Protein AF-A0A351AVK9-F1 (afdb_monomer_lite)

Structure (mmCIF, N/CA/C/O backbone):
data_AF-A0A351AVK9-F1
#
_entry.id   AF-A0A351AVK9-F1
#
loop_
_atom_site.group_PDB
_atom_site.id
_atom_site.type_symbol
_atom_site.label_atom_id
_atom_site.label_alt_id
_atom_site.label_comp_id
_atom_site.label_asym_id
_atom_site.label_entity_id
_atom_site.label_seq_id
_atom_site.pdbx_PDB_ins_code
_atom_site.Cartn_x
_atom_site.Cartn_y
_atom_site.Cartn_z
_atom_site.occupancy
_atom_site.B_iso_or_equiv
_atom_site.auth_seq_id
_atom_site.auth_comp_id
_atom_site.auth_asym_id
_atom_site.auth_atom_id
_atom_site.pdbx_PDB_model_num
ATOM 1 N N . ASN A 1 1 ? -10.746 12.138 8.162 1.00 80.94 1 ASN A N 1
ATOM 2 C CA . ASN A 1 1 ? -11.976 11.342 7.904 1.00 80.94 1 ASN A CA 1
ATOM 3 C C . ASN A 1 1 ? -11.692 9.871 8.204 1.00 80.94 1 ASN A C 1
ATOM 5 O O . ASN A 1 1 ? -10.872 9.275 7.512 1.00 80.94 1 ASN A O 1
ATOM 9 N N . LYS A 1 2 ? -12.349 9.301 9.226 1.00 85.69 2 LYS A N 1
ATOM 10 C CA . LYS A 1 2 ? -12.127 7.918 9.693 1.00 85.69 2 LYS A CA 1
ATOM 11 C C . LYS A 1 2 ? -12.363 6.867 8.600 1.00 85.69 2 LYS A C 1
ATOM 13 O O . LYS A 1 2 ? -11.548 5.969 8.453 1.00 85.69 2 LYS A O 1
ATOM 18 N N . LYS A 1 3 ? -13.410 7.028 7.778 1.00 88.50 3 LYS A N 1
ATOM 19 C CA . LYS A 1 3 ? -13.762 6.068 6.711 1.00 88.50 3 LYS A CA 1
ATOM 20 C C . LYS A 1 3 ? -12.651 5.933 5.667 1.00 88.50 3 LYS A C 1
ATOM 22 O O . LYS A 1 3 ? -12.308 4.825 5.273 1.00 88.50 3 LYS A O 1
ATOM 27 N N . LYS A 1 4 ? -12.049 7.063 5.275 1.00 88.50 4 LYS A N 1
ATOM 28 C CA . LYS A 1 4 ? -10.919 7.088 4.333 1.00 88.50 4 LYS A CA 1
ATOM 29 C C . LYS A 1 4 ? -9.711 6.326 4.889 1.00 88.50 4 LYS A C 1
ATOM 31 O O . LYS A 1 4 ? -9.109 5.537 4.172 1.00 88.50 4 LYS A O 1
ATOM 36 N N . LEU A 1 5 ? -9.375 6.539 6.163 1.00 91.25 5 LEU A N 1
ATOM 37 C CA . LEU A 1 5 ? -8.266 5.838 6.818 1.00 91.25 5 LEU A CA 1
ATOM 38 C C . LEU A 1 5 ? -8.520 4.326 6.884 1.00 91.25 5 LEU A C 1
ATOM 40 O O . LEU A 1 5 ? -7.632 3.549 6.550 1.00 91.25 5 LEU A O 1
ATOM 44 N N . SER A 1 6 ? -9.740 3.910 7.234 1.00 91.38 6 SER A N 1
ATOM 45 C CA . SER A 1 6 ? -10.121 2.494 7.232 1.00 91.38 6 SER A CA 1
ATOM 46 C C . SER A 1 6 ? -10.012 1.856 5.845 1.00 91.38 6 SER A C 1
ATOM 48 O O . SER A 1 6 ? -9.534 0.731 5.741 1.00 91.38 6 SER A O 1
ATOM 50 N N . ALA A 1 7 ? -10.397 2.571 4.783 1.00 92.00 7 ALA A N 1
ATOM 51 C CA . ALA A 1 7 ? -10.266 2.081 3.412 1.00 92.00 7 ALA A CA 1
ATOM 52 C C . ALA A 1 7 ? -8.795 1.887 3.005 1.00 92.00 7 ALA A C 1
ATOM 54 O O . ALA A 1 7 ? -8.436 0.826 2.506 1.00 92.00 7 ALA A O 1
ATOM 55 N N . LEU A 1 8 ? -7.921 2.861 3.287 1.00 91.75 8 LEU A N 1
ATOM 56 C CA . LEU A 1 8 ? -6.481 2.733 3.014 1.00 91.75 8 LEU A CA 1
ATOM 57 C C . LEU A 1 8 ? -5.860 1.556 3.774 1.00 91.75 8 LEU A C 1
ATOM 59 O O . LEU A 1 8 ? -5.088 0.786 3.208 1.00 91.75 8 LEU A O 1
ATOM 63 N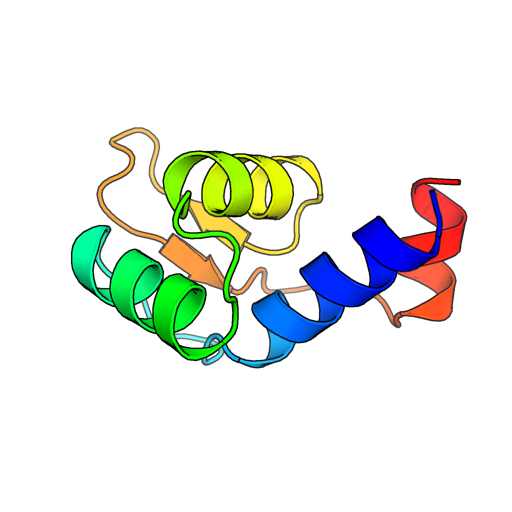 N . TYR A 1 9 ? -6.234 1.386 5.043 1.00 92.62 9 TYR A N 1
ATOM 64 C CA . TYR A 1 9 ? -5.777 0.260 5.851 1.00 92.62 9 TYR A CA 1
ATOM 65 C C . TYR A 1 9 ? -6.225 -1.087 5.270 1.00 92.62 9 TYR A C 1
ATOM 67 O O . TYR A 1 9 ? -5.443 -2.033 5.204 1.00 92.62 9 TYR A O 1
ATOM 75 N N . TYR A 1 10 ? -7.475 -1.165 4.806 1.00 92.50 10 TYR A N 1
ATOM 76 C CA . TYR A 1 10 ? -8.007 -2.356 4.151 1.00 92.50 10 TYR A CA 1
ATOM 77 C C . TYR A 1 10 ? -7.229 -2.705 2.874 1.00 92.50 10 TYR A C 1
ATOM 79 O O . TYR A 1 10 ? -6.858 -3.863 2.689 1.00 92.50 10 TYR A O 1
ATOM 87 N N . LEU A 1 11 ? 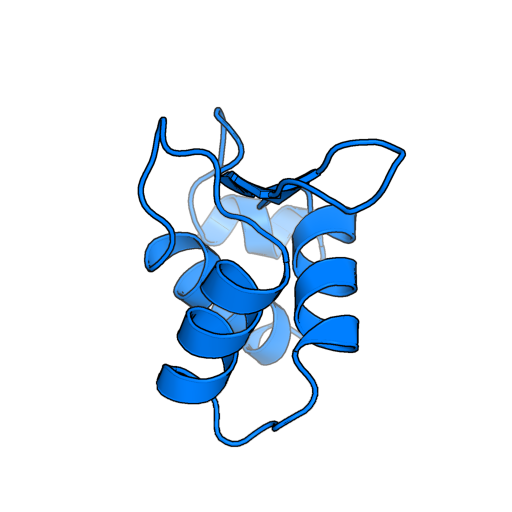-6.917 -1.708 2.038 1.00 91.81 11 LEU A N 1
ATOM 88 C CA . LEU A 1 11 ? -6.134 -1.895 0.810 1.00 91.81 11 LEU A CA 1
ATOM 89 C C . LEU A 1 11 ? -4.713 -2.376 1.099 1.00 91.81 11 LEU A C 1
ATOM 91 O O . LEU A 1 11 ? -4.239 -3.316 0.466 1.00 91.81 11 LEU A O 1
ATOM 95 N N . ALA A 1 12 ? -4.056 -1.817 2.117 1.00 91.81 12 ALA A N 1
ATOM 96 C CA . ALA A 1 12 ? -2.754 -2.308 2.567 1.00 91.81 12 ALA A CA 1
ATOM 97 C C . ALA A 1 12 ? -2.804 -3.779 3.022 1.00 91.81 12 ALA A C 1
ATOM 99 O O . ALA A 1 12 ? -1.823 -4.514 2.904 1.00 91.81 12 ALA A O 1
ATOM 100 N N . GLY A 1 13 ? -3.961 -4.234 3.511 1.00 91.12 13 GLY A N 1
ATOM 101 C CA . GLY A 1 13 ? -4.233 -5.633 3.826 1.00 91.12 13 GLY A CA 1
ATOM 102 C C . GLY A 1 13 ? -4.192 -6.570 2.615 1.00 91.12 13 GLY A C 1
ATOM 103 O O . GLY A 1 13 ? -3.849 -7.735 2.794 1.00 91.12 13 GLY A O 1
ATOM 104 N N . LYS A 1 14 ? -4.489 -6.074 1.407 1.00 91.50 14 LYS A N 1
ATOM 105 C CA . LYS A 1 14 ? -4.516 -6.854 0.153 1.00 91.50 14 LYS A CA 1
ATOM 106 C C . LYS A 1 14 ? -3.150 -7.048 -0.487 1.00 91.50 14 LYS A C 1
ATOM 108 O O . LYS A 1 14 ? -2.973 -7.975 -1.265 1.00 91.50 14 LYS A O 1
ATOM 113 N N . ILE A 1 15 ? -2.195 -6.199 -0.132 1.00 91.06 15 ILE A N 1
ATOM 114 C CA . ILE A 1 15 ? -0.806 -6.317 -0.566 1.00 91.06 15 ILE A CA 1
ATOM 115 C C . ILE A 1 15 ? -0.153 -7.444 0.242 1.00 91.06 15 ILE A C 1
ATOM 117 O O . ILE A 1 15 ? -0.293 -7.490 1.475 1.00 91.06 15 ILE A O 1
ATOM 121 N N . GLU A 1 16 ? 0.557 -8.352 -0.428 1.00 90.06 16 GLU A N 1
ATOM 122 C CA . GLU A 1 16 ? 1.262 -9.437 0.253 1.00 90.06 16 GLU A CA 1
ATOM 123 C C . GLU A 1 16 ? 2.484 -8.900 1.018 1.00 90.06 16 GLU A C 1
ATOM 125 O O . GLU A 1 16 ? 3.210 -8.024 0.532 1.00 90.06 16 GLU A O 1
ATOM 130 N N . PRO A 1 17 ? 2.734 -9.399 2.241 1.00 87.69 17 PRO A N 1
ATOM 131 C CA . PRO A 1 17 ? 3.964 -9.093 2.955 1.00 87.69 17 PRO A CA 1
ATOM 132 C C . PRO A 1 17 ? 5.168 -9.746 2.260 1.00 87.69 17 PRO A C 1
ATOM 134 O O . PRO A 1 17 ? 5.060 -10.834 1.707 1.00 87.69 17 PRO A O 1
ATOM 137 N N . ASN A 1 18 ? 6.337 -9.103 2.343 1.00 86.38 18 ASN A N 1
ATOM 138 C CA . ASN A 1 18 ? 7.611 -9.600 1.795 1.00 86.38 18 ASN A CA 1
ATOM 139 C C . ASN A 1 18 ? 7.653 -9.804 0.270 1.00 86.38 18 ASN A C 1
ATOM 141 O O . ASN A 1 18 ? 8.565 -10.461 -0.228 1.00 86.38 18 ASN A O 1
ATOM 145 N N . ARG A 1 19 ? 6.712 -9.213 -0.470 1.00 89.88 19 ARG A N 1
ATOM 146 C CA . ARG A 1 19 ? 6.734 -9.162 -1.930 1.00 89.88 19 ARG A CA 1
ATOM 147 C C . ARG A 1 19 ? 6.949 -7.727 -2.397 1.00 89.88 19 ARG A C 1
ATOM 149 O O . ARG A 1 19 ? 6.323 -6.800 -1.881 1.00 89.88 19 ARG A O 1
ATOM 156 N N . ASP A 1 20 ? 7.849 -7.563 -3.361 1.00 91.25 20 ASP A N 1
ATOM 157 C CA . ASP A 1 20 ? 7.979 -6.322 -4.115 1.00 91.25 20 ASP A CA 1
ATOM 158 C C . ASP A 1 20 ? 7.041 -6.401 -5.326 1.00 91.25 20 ASP A C 1
ATOM 160 O O . ASP A 1 20 ? 7.089 -7.358 -6.099 1.00 91.25 20 ASP A O 1
ATOM 164 N N . TYR A 1 21 ? 6.194 -5.391 -5.471 1.00 92.69 21 TYR A N 1
ATOM 165 C CA . TYR A 1 21 ? 5.299 -5.190 -6.601 1.00 92.69 21 TYR A CA 1
ATOM 166 C C . TYR A 1 21 ? 5.833 -4.069 -7.472 1.00 92.69 21 TYR A C 1
ATOM 168 O O . TYR A 1 21 ? 6.287 -3.038 -6.973 1.00 92.69 21 TYR A O 1
ATOM 176 N N . THR A 1 22 ? 5.758 -4.245 -8.779 1.00 93.69 22 THR A N 1
ATOM 177 C CA . THR A 1 22 ? 5.985 -3.162 -9.732 1.00 93.69 22 THR A CA 1
ATOM 178 C C . THR A 1 22 ? 4.817 -2.175 -9.721 1.00 93.69 22 THR A C 1
ATOM 180 O O . THR A 1 22 ? 3.730 -2.491 -9.240 1.00 93.69 22 THR A O 1
ATOM 183 N N . GLU A 1 23 ? 5.034 -0.964 -10.241 1.00 91.94 23 GLU A N 1
ATOM 184 C CA . GLU A 1 23 ? 3.967 0.031 -10.419 1.00 91.94 23 GLU A CA 1
ATOM 185 C C . GLU A 1 23 ? 2.685 -0.533 -11.075 1.00 91.94 23 GLU A C 1
ATOM 187 O O . GLU A 1 23 ? 1.618 -0.335 -10.492 1.00 91.94 23 GLU A O 1
ATOM 192 N N . PRO A 1 24 ? 2.736 -1.228 -12.231 1.00 92.06 24 PRO A N 1
ATOM 193 C CA . PRO A 1 24 ? 1.530 -1.789 -12.837 1.00 92.06 24 PRO A CA 1
ATOM 194 C C . PRO A 1 24 ? 0.866 -2.851 -11.954 1.00 92.06 24 PRO A C 1
ATOM 196 O O . PRO A 1 24 ? -0.337 -2.775 -11.751 1.00 92.06 24 PRO A O 1
ATOM 199 N N . GLU A 1 25 ? 1.624 -3.759 -11.327 1.00 93.19 25 GLU A N 1
ATOM 200 C CA . GLU A 1 25 ? 1.030 -4.794 -10.464 1.00 93.19 25 GLU A CA 1
ATOM 201 C C . GLU A 1 25 ? 0.272 -4.203 -9.267 1.00 93.19 25 GLU A C 1
ATOM 203 O O . GLU A 1 25 ? -0.811 -4.670 -8.918 1.00 93.19 25 GLU A O 1
ATOM 208 N N . ILE A 1 26 ? 0.830 -3.178 -8.609 1.00 91.88 26 ILE A N 1
ATOM 209 C CA . ILE A 1 26 ? 0.120 -2.533 -7.500 1.00 91.88 26 ILE A CA 1
ATOM 210 C C . ILE A 1 26 ? -1.070 -1.708 -8.001 1.00 91.88 26 ILE A C 1
ATOM 212 O O . ILE A 1 26 ? -2.062 -1.610 -7.283 1.00 91.88 26 ILE A O 1
ATOM 216 N N . ASN A 1 27 ? -0.994 -1.119 -9.199 1.00 92.25 27 ASN A N 1
ATOM 217 C CA . ASN A 1 27 ? -2.130 -0.414 -9.789 1.00 92.25 27 ASN A CA 1
ATOM 218 C 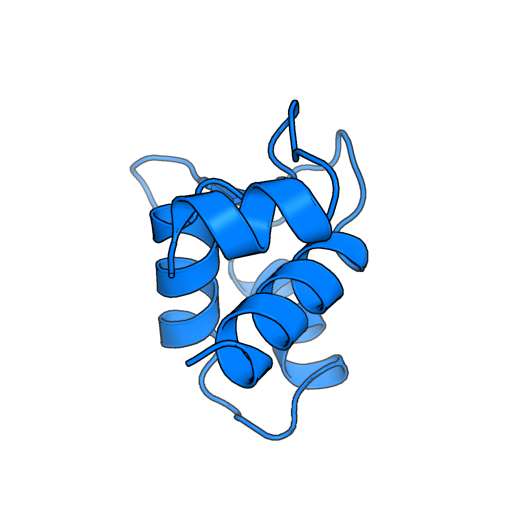C . ASN A 1 27 ? -3.288 -1.387 -10.025 1.00 92.25 27 ASN A C 1
ATOM 220 O O . ASN A 1 27 ? -4.388 -1.096 -9.567 1.00 92.25 27 ASN A O 1
ATOM 224 N N . ASP A 1 28 ? -3.012 -2.554 -10.613 1.00 92.75 28 ASP A N 1
ATOM 225 C CA . ASP A 1 28 ? -4.013 -3.595 -10.866 1.00 92.75 28 ASP A CA 1
ATOM 226 C C . ASP A 1 28 ? -4.673 -4.055 -9.558 1.00 92.75 28 ASP A C 1
ATOM 228 O O . ASP A 1 28 ? -5.895 -4.088 -9.454 1.00 92.75 28 ASP A O 1
ATOM 232 N N . ILE A 1 29 ? -3.884 -4.298 -8.501 1.00 92.56 29 ILE A N 1
ATOM 233 C CA . ILE A 1 29 ? -4.430 -4.622 -7.172 1.00 92.56 29 ILE A CA 1
ATOM 234 C C . ILE A 1 29 ? -5.349 -3.494 -6.676 1.00 92.56 29 ILE A C 1
ATOM 236 O O . ILE A 1 29 ? -6.435 -3.747 -6.162 1.00 92.56 29 ILE A O 1
ATOM 240 N N . LEU A 1 30 ? -4.922 -2.236 -6.766 1.00 91.75 30 LEU A N 1
ATOM 241 C CA . LEU A 1 30 ? -5.713 -1.118 -6.249 1.00 91.75 30 LEU A CA 1
ATOM 242 C C . LEU A 1 30 ? -7.005 -0.899 -7.045 1.00 91.75 30 LEU A C 1
ATOM 244 O O . LEU A 1 30 ? -8.025 -0.572 -6.433 1.00 91.75 30 LEU A O 1
ATOM 248 N N . ASP A 1 31 ? -6.977 -1.102 -8.358 1.00 91.81 31 ASP A N 1
ATOM 249 C CA . ASP A 1 31 ? -8.153 -0.999 -9.222 1.00 91.81 31 ASP A CA 1
ATOM 250 C C . ASP A 1 31 ? -9.116 -2.180 -9.019 1.00 91.81 31 ASP A C 1
ATOM 252 O O . ASP A 1 31 ? -10.324 -1.969 -8.937 1.00 91.81 31 ASP A O 1
ATOM 256 N N . ASP A 1 32 ? -8.615 -3.397 -8.791 1.00 91.81 32 ASP A N 1
ATOM 257 C CA . ASP A 1 32 ? -9.454 -4.564 -8.476 1.00 91.81 32 ASP A CA 1
ATOM 258 C C . ASP A 1 32 ? -10.236 -4.391 -7.165 1.00 91.81 32 ASP A C 1
ATOM 260 O O . ASP A 1 32 ? -11.375 -4.846 -7.024 1.00 91.81 32 ASP A O 1
ATOM 264 N N . TRP A 1 33 ? -9.629 -3.727 -6.176 1.00 90.81 33 TRP A N 1
ATOM 265 C CA . TRP A 1 33 ? -10.240 -3.521 -4.860 1.00 90.81 33 TRP A CA 1
ATOM 266 C C . TRP A 1 33 ? -10.966 -2.178 -4.718 1.00 90.81 33 TRP A C 1
ATOM 268 O O . TRP A 1 33 ? -11.592 -1.946 -3.676 1.00 90.81 33 TRP A O 1
ATOM 278 N N . THR A 1 34 ? -10.906 -1.283 -5.712 1.00 88.44 34 THR A N 1
ATOM 279 C CA . THR A 1 34 ? -11.551 0.035 -5.636 1.00 88.44 34 THR A CA 1
ATOM 280 C C . THR A 1 34 ? -12.184 0.481 -6.950 1.00 88.44 34 THR A C 1
ATOM 282 O O . THR A 1 34 ? -11.554 0.505 -7.993 1.00 88.44 34 THR A O 1
ATOM 285 N N . CYS A 1 35 ? -13.398 1.029 -6.876 1.00 87.19 35 CYS A N 1
ATOM 286 C CA . CYS A 1 35 ? -14.001 1.751 -8.005 1.00 87.19 35 CYS A CA 1
ATOM 287 C C . CYS A 1 35 ? -13.486 3.202 -8.127 1.00 87.19 35 CYS A C 1
ATOM 289 O O . CYS A 1 35 ? -14.168 4.050 -8.700 1.00 87.19 35 CYS A O 1
ATOM 291 N N . PHE A 1 36 ? -12.352 3.538 -7.496 1.00 81.81 36 PHE A N 1
ATOM 292 C CA . PHE A 1 36 ? -11.821 4.906 -7.487 1.00 81.81 36 PHE A CA 1
ATOM 293 C C . PHE A 1 36 ? -11.081 5.229 -8.789 1.00 81.81 36 PHE A C 1
ATOM 295 O O . PHE A 1 36 ? -11.063 6.393 -9.180 1.00 81.81 36 PHE A O 1
ATOM 302 N N . HIS A 1 37 ? -10.515 4.209 -9.451 1.00 82.06 37 HIS A N 1
ATOM 303 C CA . HIS A 1 37 ? -9.820 4.304 -10.742 1.00 82.06 37 HIS A CA 1
ATOM 304 C C . HIS A 1 37 ? -8.729 5.388 -10.801 1.00 82.06 37 HIS A C 1
ATOM 306 O O . HIS A 1 37 ? -8.407 5.912 -11.864 1.00 82.06 37 HIS A O 1
ATOM 312 N N . ASP A 1 38 ? -8.153 5.733 -9.646 1.00 89.06 38 ASP A N 1
ATOM 313 C CA . ASP A 1 38 ? -6.982 6.600 -9.539 1.00 89.06 38 ASP A CA 1
ATOM 314 C C . ASP A 1 38 ? -5.953 5.949 -8.596 1.00 89.06 38 ASP A C 1
ATOM 316 O O . ASP A 1 38 ? -5.803 6.321 -7.419 1.00 89.06 38 ASP A O 1
ATOM 320 N N . PRO A 1 39 ? -5.244 4.918 -9.088 1.00 88.69 39 PRO A N 1
ATOM 321 C CA . PRO A 1 39 ? -4.283 4.179 -8.282 1.00 88.69 39 PRO A CA 1
ATOM 322 C C . PRO A 1 39 ? -3.078 5.048 -7.901 1.00 88.69 39 PRO A C 1
ATOM 324 O O . PRO A 1 39 ? -2.464 4.829 -6.859 1.00 88.69 39 PRO A O 1
ATOM 327 N N . ALA A 1 40 ? -2.756 6.092 -8.673 1.00 90.25 40 ALA A N 1
ATOM 328 C CA . ALA A 1 40 ? -1.676 7.028 -8.359 1.00 90.25 40 ALA A CA 1
ATOM 329 C C . ALA A 1 40 ? -1.917 7.783 -7.037 1.00 90.25 40 ALA A C 1
ATOM 331 O O . ALA A 1 40 ? -1.021 7.847 -6.183 1.00 90.25 40 ALA A O 1
ATOM 332 N N . THR A 1 41 ? -3.127 8.312 -6.819 1.00 91.12 41 THR A N 1
ATOM 333 C CA . THR A 1 41 ? -3.482 8.957 -5.547 1.00 91.12 41 THR A CA 1
ATOM 334 C C . THR A 1 41 ? -3.492 7.949 -4.408 1.00 91.12 41 THR A C 1
ATOM 336 O O . THR A 1 41 ? -2.958 8.248 -3.339 1.00 91.12 41 THR A O 1
ATOM 339 N N . LEU A 1 42 ? -4.029 6.743 -4.625 1.00 91.44 42 LEU A N 1
ATOM 340 C CA . LEU A 1 42 ? -4.048 5.688 -3.607 1.00 91.44 42 LEU A CA 1
ATOM 341 C C . LEU A 1 42 ? -2.636 5.269 -3.185 1.00 91.44 42 LEU A C 1
ATOM 343 O O . LEU A 1 42 ? -2.352 5.235 -1.989 1.00 91.44 42 LEU A O 1
ATOM 347 N N . ARG A 1 43 ? -1.720 5.048 -4.135 1.00 91.12 43 ARG A N 1
ATOM 348 C CA . ARG A 1 43 ? -0.304 4.755 -3.856 1.00 91.12 43 ARG A CA 1
ATOM 349 C C . ARG A 1 43 ? 0.345 5.851 -3.020 1.00 91.12 43 ARG A C 1
ATOM 351 O O . ARG A 1 43 ? 1.042 5.555 -2.049 1.00 91.12 43 ARG A O 1
ATOM 358 N N . ARG A 1 44 ? 0.101 7.119 -3.369 1.00 92.00 44 ARG A N 1
ATOM 359 C CA . ARG A 1 44 ? 0.640 8.263 -2.624 1.00 92.00 44 ARG A CA 1
ATOM 360 C C . ARG A 1 44 ? 0.078 8.333 -1.207 1.00 92.00 44 ARG A C 1
ATOM 362 O O . ARG A 1 44 ? 0.841 8.547 -0.273 1.00 92.00 44 ARG A O 1
ATOM 369 N N . GLU A 1 45 ? -1.220 8.116 -1.027 1.00 93.00 45 GLU A N 1
ATOM 370 C CA . GLU A 1 45 ? -1.848 8.093 0.296 1.00 93.00 45 GLU A CA 1
ATOM 371 C C . GLU A 1 45 ? -1.355 6.917 1.150 1.00 93.00 45 GLU A C 1
ATOM 373 O O . GLU A 1 45 ? -1.029 7.112 2.319 1.00 93.00 45 GLU A O 1
ATOM 378 N N . LEU A 1 46 ? -1.241 5.718 0.573 1.00 92.06 46 LEU A N 1
ATOM 379 C CA . LEU A 1 46 ? -0.703 4.533 1.246 1.00 92.06 46 LEU A CA 1
ATOM 380 C C . LEU A 1 46 ? 0.734 4.765 1.729 1.00 92.06 46 LEU A C 1
ATOM 382 O O . LEU A 1 46 ? 1.054 4.448 2.876 1.00 92.06 46 LEU A O 1
ATOM 386 N N . PHE A 1 47 ? 1.568 5.380 0.887 1.00 92.00 47 PHE A N 1
ATOM 387 C CA . PHE A 1 47 ? 2.931 5.763 1.247 1.00 92.00 47 PHE A CA 1
ATOM 388 C C . PHE A 1 47 ? 2.962 6.852 2.329 1.00 92.00 47 PHE A C 1
ATOM 390 O O . PHE A 1 47 ? 3.615 6.687 3.355 1.00 92.00 47 PHE A O 1
ATOM 397 N N . ASN A 1 48 ? 2.190 7.931 2.164 1.00 91.38 48 ASN A N 1
ATOM 398 C CA . ASN A 1 48 ? 2.116 9.035 3.130 1.00 91.38 48 ASN A CA 1
ATOM 399 C C . ASN A 1 48 ? 1.653 8.579 4.522 1.00 91.38 48 ASN A C 1
ATOM 401 O O . ASN A 1 48 ? 1.999 9.192 5.532 1.00 91.38 48 ASN A O 1
ATOM 405 N N . LYS A 1 49 ? 0.837 7.522 4.585 1.00 90.50 49 LYS A N 1
ATOM 406 C CA . LYS A 1 49 ? 0.352 6.932 5.837 1.00 90.50 49 LYS A CA 1
ATOM 407 C C . LYS A 1 49 ? 1.257 5.826 6.388 1.00 90.50 49 LYS A C 1
ATOM 409 O O . LYS A 1 49 ? 0.955 5.301 7.457 1.00 90.50 49 LYS A O 1
ATOM 414 N N . GLY A 1 50 ? 2.361 5.505 5.711 1.00 90.38 50 GLY A N 1
ATOM 415 C CA . GLY A 1 50 ? 3.329 4.494 6.143 1.00 90.38 50 GLY A CA 1
ATOM 416 C C . GLY A 1 50 ? 2.793 3.063 6.082 1.00 90.38 50 GLY A C 1
ATOM 417 O O . GLY A 1 50 ? 3.220 2.218 6.860 1.00 90.38 50 GLY A O 1
ATOM 418 N N . LEU A 1 51 ? 1.820 2.797 5.205 1.00 91.75 51 LEU A N 1
ATOM 419 C CA . LEU A 1 51 ? 1.245 1.462 5.005 1.00 91.75 51 LEU A CA 1
ATOM 420 C C . LEU A 1 51 ? 2.002 0.660 3.938 1.00 91.75 51 LEU A C 1
ATOM 422 O O . LEU A 1 51 ? 2.002 -0.572 3.953 1.00 91.75 51 LEU A O 1
ATOM 426 N N . VAL A 1 52 ? 2.640 1.367 3.008 1.00 92.44 52 VAL A N 1
ATOM 427 C CA . VAL A 1 52 ? 3.406 0.818 1.890 1.00 92.44 52 VAL A CA 1
ATOM 428 C C . VAL A 1 52 ? 4.700 1.610 1.785 1.00 92.44 52 VAL A C 1
ATOM 430 O O . VAL A 1 52 ? 4.681 2.836 1.853 1.00 92.44 52 VAL A O 1
ATOM 433 N N . ASP A 1 53 ? 5.810 0.915 1.588 1.00 91.81 53 ASP A N 1
ATOM 434 C CA . ASP A 1 53 ? 7.092 1.501 1.227 1.00 91.81 53 ASP A CA 1
ATOM 435 C C . ASP A 1 53 ? 7.260 1.473 -0.292 1.00 91.81 53 ASP A C 1
ATOM 437 O O . ASP A 1 53 ? 6.797 0.552 -0.968 1.00 91.81 53 ASP A O 1
ATOM 441 N N . ARG A 1 54 ? 7.962 2.464 -0.838 1.00 91.56 54 ARG A N 1
ATOM 442 C CA . ARG A 1 54 ? 8.295 2.519 -2.266 1.00 91.56 54 ARG A CA 1
ATOM 443 C C . ARG A 1 54 ? 9.761 2.851 -2.485 1.00 91.56 54 ARG A C 1
ATOM 445 O O . ARG A 1 54 ? 10.386 3.483 -1.632 1.00 91.56 54 ARG A O 1
ATOM 452 N N . THR A 1 55 ? 10.303 2.451 -3.628 1.00 89.69 55 THR A N 1
ATOM 453 C CA . THR A 1 55 ? 11.613 2.936 -4.078 1.00 89.69 55 THR A CA 1
ATOM 454 C C . THR A 1 55 ? 11.543 4.421 -4.457 1.00 89.69 55 THR A C 1
ATOM 456 O O . THR A 1 55 ? 10.476 4.893 -4.864 1.00 89.69 55 THR A O 1
ATOM 459 N N . PRO A 1 56 ? 12.654 5.176 -4.346 1.00 85.94 56 PRO A N 1
ATOM 460 C CA . PRO A 1 56 ? 12.714 6.571 -4.795 1.00 85.94 56 PRO A CA 1
ATOM 461 C C . PRO A 1 56 ? 12.291 6.733 -6.260 1.00 85.94 56 PRO A C 1
ATOM 463 O O . PRO A 1 56 ? 11.578 7.674 -6.596 1.00 85.94 56 PRO A O 1
ATOM 466 N N . ASP A 1 57 ? 12.636 5.752 -7.096 1.00 86.56 57 ASP A N 1
ATOM 467 C CA . ASP A 1 57 ? 12.285 5.694 -8.519 1.00 86.56 57 ASP A CA 1
ATOM 468 C C . ASP A 1 57 ? 10.807 5.354 -8.788 1.00 86.56 57 ASP A C 1
ATOM 470 O O . ASP A 1 57 ? 10.421 5.185 -9.939 1.00 86.56 57 ASP A O 1
ATOM 474 N N . CYS A 1 58 ? 9.977 5.188 -7.747 1.00 83.44 58 CYS A N 1
ATOM 475 C CA . CYS A 1 58 ? 8.565 4.779 -7.831 1.00 83.44 58 CYS A CA 1
ATOM 476 C C . CYS A 1 58 ? 8.314 3.464 -8.597 1.00 83.44 58 CYS A C 1
ATOM 478 O O . CYS A 1 58 ? 7.177 3.133 -8.913 1.00 83.44 58 CYS A O 1
ATOM 480 N N . SER A 1 59 ? 9.366 2.691 -8.858 1.00 87.00 59 SER A N 1
ATOM 481 C CA . SER A 1 59 ? 9.324 1.470 -9.662 1.00 87.00 59 SER A CA 1
ATOM 482 C C . SER A 1 59 ? 8.849 0.250 -8.884 1.00 87.00 59 SER A C 1
ATOM 484 O O . SER A 1 59 ? 8.325 -0.691 -9.479 1.00 87.00 59 SER A O 1
ATOM 486 N N . ARG A 1 60 ? 9.054 0.247 -7.563 1.00 91.50 60 ARG A N 1
ATOM 487 C CA . ARG A 1 60 ? 8.708 -0.866 -6.683 1.00 91.50 60 ARG A CA 1
ATOM 488 C C . ARG A 1 60 ? 7.973 -0.379 -5.452 1.00 91.50 60 ARG A C 1
ATOM 490 O O . ARG A 1 60 ? 8.357 0.617 -4.838 1.00 91.50 60 ARG A O 1
ATOM 497 N N . TYR A 1 61 ? 6.967 -1.146 -5.074 1.00 93.38 61 TYR A N 1
ATOM 498 C CA . TYR A 1 61 ? 6.126 -0.964 -3.910 1.00 93.38 61 TYR A CA 1
ATOM 499 C C . TYR A 1 61 ? 6.141 -2.236 -3.078 1.00 93.38 61 TYR A C 1
ATOM 501 O O . TYR A 1 61 ? 6.103 -3.339 -3.610 1.00 93.38 61 TYR A O 1
ATOM 509 N N . ARG A 1 62 ? 6.164 -2.095 -1.759 1.00 93.00 62 ARG A N 1
ATOM 510 C CA . ARG A 1 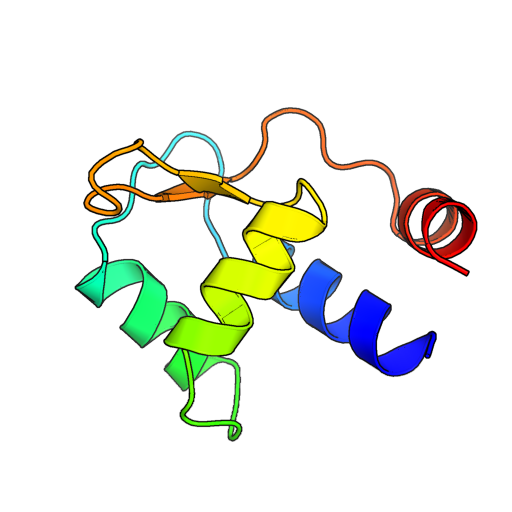62 ? 6.103 -3.227 -0.835 1.00 93.00 62 ARG A CA 1
ATOM 511 C C . ARG A 1 62 ? 5.314 -2.858 0.398 1.00 93.00 62 ARG A C 1
ATOM 513 O O . ARG A 1 62 ? 5.314 -1.707 0.828 1.00 93.00 62 ARG A O 1
ATOM 520 N N . LYS A 1 63 ? 4.662 -3.840 1.001 1.00 92.75 63 LYS A N 1
ATOM 521 C CA . LYS A 1 63 ? 3.957 -3.631 2.264 1.00 92.75 63 LYS A CA 1
ATOM 522 C C . LYS A 1 63 ? 4.929 -3.184 3.358 1.00 92.75 63 LYS A C 1
ATOM 524 O O . LYS A 1 63 ? 6.007 -3.767 3.494 1.00 92.75 63 LYS A O 1
ATOM 529 N N . ALA A 1 64 ? 4.534 -2.186 4.147 1.00 91.75 64 ALA A N 1
ATOM 530 C CA . ALA A 1 64 ? 5.329 -1.754 5.290 1.00 91.75 64 ALA A CA 1
ATOM 531 C C . ALA A 1 64 ? 5.475 -2.904 6.299 1.00 91.75 64 ALA A C 1
ATOM 533 O O . ALA A 1 64 ? 4.518 -3.627 6.587 1.00 91.75 64 ALA A O 1
ATOM 534 N N . LYS A 1 65 ? 6.680 -3.076 6.856 1.00 84.94 65 LYS A N 1
ATOM 535 C CA . LYS A 1 65 ? 6.975 -4.181 7.789 1.00 84.94 65 LYS A CA 1
ATOM 536 C C . LYS A 1 65 ? 6.202 -4.079 9.105 1.00 84.94 65 LYS A C 1
ATOM 538 O O . LYS A 1 65 ? 5.880 -5.098 9.704 1.00 84.94 65 LYS A O 1
ATOM 543 N N . ALA A 1 66 ? 5.929 -2.857 9.553 1.00 84.06 66 ALA A N 1
ATOM 544 C CA . ALA A 1 66 ? 5.273 -2.575 10.821 1.00 84.06 66 ALA A CA 1
ATOM 545 C C . ALA A 1 66 ? 4.022 -1.729 10.572 1.00 84.06 66 ALA A C 1
ATOM 547 O O . ALA A 1 66 ? 4.073 -0.500 10.586 1.00 84.06 66 ALA A O 1
ATOM 548 N N . ILE A 1 67 ? 2.898 -2.400 10.328 1.00 85.81 67 ILE A N 1
ATOM 549 C CA . ILE A 1 67 ? 1.591 -1.749 10.244 1.00 85.81 67 ILE A CA 1
ATOM 550 C C . ILE A 1 67 ? 0.925 -1.886 11.620 1.00 85.81 67 ILE A C 1
ATOM 552 O O . ILE A 1 67 ? 0.674 -3.015 12.046 1.00 85.81 67 ILE A O 1
ATOM 556 N N . PRO A 1 68 ? 0.646 -0.778 12.334 1.00 88.25 68 PRO A N 1
ATOM 557 C CA . PRO A 1 68 ? -0.025 -0.846 13.628 1.00 88.25 68 PRO A CA 1
ATOM 558 C C . PRO A 1 68 ? -1.460 -1.383 13.477 1.00 88.25 68 PRO A C 1
ATOM 560 O O . PRO A 1 68 ? -2.019 -1.359 12.375 1.00 88.25 68 PRO A O 1
ATOM 563 N N . PRO A 1 69 ? -2.102 -1.852 14.557 1.00 90.81 69 PRO A N 1
ATOM 564 C CA . PRO A 1 69 ? -3.516 -2.213 14.536 1.00 90.81 69 PRO A CA 1
ATOM 565 C C . PRO A 1 69 ? -4.394 -1.062 14.023 1.00 90.81 69 PRO A C 1
ATOM 567 O O . PRO A 1 69 ? -4.095 0.110 14.255 1.00 90.81 69 PRO A O 1
ATOM 570 N N . LEU A 1 70 ? -5.513 -1.382 13.363 1.00 88.19 70 LEU A N 1
ATOM 571 C CA . LEU A 1 70 ? -6.413 -0.387 12.757 1.00 88.19 70 LEU A CA 1
ATOM 572 C C . LEU A 1 70 ? -6.809 0.740 13.728 1.00 88.19 70 LEU A C 1
ATOM 574 O O . LEU A 1 70 ? -6.857 1.901 13.328 1.00 88.19 70 LEU A O 1
ATOM 578 N N . ALA A 1 71 ? -7.082 0.412 14.994 1.00 89.12 71 ALA A N 1
ATOM 579 C CA . ALA A 1 71 ? -7.463 1.391 16.011 1.00 89.12 71 ALA A CA 1
ATOM 580 C C . ALA A 1 71 ? -6.346 2.415 16.281 1.00 89.12 71 ALA A C 1
ATOM 582 O O . ALA A 1 71 ? -6.606 3.617 16.292 1.00 89.12 71 ALA A O 1
ATOM 583 N N . GLU A 1 72 ? -5.104 1.948 16.423 1.00 90.12 72 GLU A N 1
ATOM 584 C CA . GLU A 1 72 ? -3.925 2.795 16.630 1.00 90.12 72 GLU A CA 1
ATOM 585 C C . GLU A 1 72 ? -3.585 3.608 15.380 1.00 90.12 72 GLU A C 1
ATOM 587 O O . GLU A 1 72 ? -3.301 4.802 15.465 1.00 90.12 72 GLU A O 1
ATOM 592 N N . PHE A 1 73 ? -3.674 2.984 14.202 1.00 90.19 73 PHE A N 1
ATOM 593 C CA . PHE A 1 73 ? -3.493 3.664 12.924 1.00 90.19 73 PHE A CA 1
ATOM 594 C C . PHE A 1 73 ? -4.469 4.833 12.777 1.00 90.19 73 PHE A C 1
ATOM 596 O O . PHE A 1 73 ? -4.075 5.955 12.465 1.00 90.19 73 PHE A O 1
ATOM 603 N N . ILE A 1 74 ? -5.752 4.576 13.026 1.00 90.50 74 ILE A N 1
ATOM 604 C CA . ILE A 1 74 ? -6.792 5.593 12.950 1.00 90.50 74 ILE A CA 1
ATOM 605 C C . ILE A 1 74 ? -6.532 6.695 13.986 1.00 90.50 74 ILE A C 1
ATOM 607 O O . ILE A 1 74 ? -6.601 7.865 13.624 1.00 90.50 74 ILE A O 1
ATOM 611 N N . ALA A 1 75 ? -6.186 6.347 15.230 1.00 90.44 75 ALA A N 1
ATOM 612 C CA . ALA A 1 75 ? -5.885 7.320 16.280 1.00 90.44 75 ALA A CA 1
ATOM 613 C C . ALA A 1 75 ? -4.684 8.221 15.940 1.00 90.44 75 ALA A C 1
ATOM 615 O O . ALA A 1 75 ? -4.714 9.407 16.243 1.00 90.44 75 ALA A O 1
ATOM 616 N N . LYS A 1 76 ? -3.662 7.690 15.255 1.00 88.06 76 LYS A N 1
ATOM 617 C CA . LYS A 1 76 ? -2.473 8.448 14.829 1.00 88.06 76 LYS A CA 1
ATOM 618 C C . LYS A 1 76 ? -2.773 9.534 13.785 1.00 88.06 76 LYS A C 1
ATOM 620 O O . LYS A 1 76 ? -2.001 10.480 13.658 1.00 88.06 76 LYS A O 1
ATOM 625 N N . PHE A 1 77 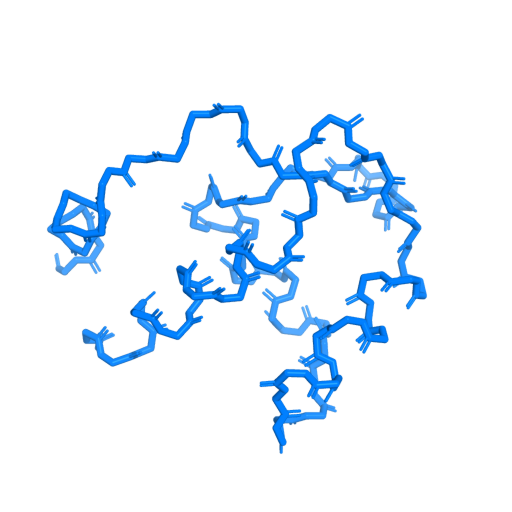? -3.840 9.379 13.001 1.00 83.31 77 PHE A N 1
ATOM 626 C CA . PHE A 1 77 ? -4.157 10.246 11.856 1.00 83.31 77 PHE A CA 1
ATOM 627 C C . PHE A 1 77 ? -5.525 10.944 11.954 1.00 83.31 77 PHE A C 1
ATOM 629 O O . PHE A 1 77 ? -5.980 11.517 10.956 1.00 83.31 77 PHE A O 1
ATOM 636 N N . ILE A 1 78 ? -6.189 10.848 13.109 1.00 78.25 78 ILE A N 1
ATOM 637 C CA . ILE A 1 78 ? -7.390 11.622 13.463 1.00 78.25 78 ILE A CA 1
ATOM 638 C C . ILE A 1 78 ? -6.993 12.989 13.994 1.00 78.25 78 ILE A C 1
ATOM 640 O O . ILE A 1 78 ? -5.999 13.061 14.744 1.00 78.25 78 ILE A O 1
#

Sequence (78 aa):
NKKKLSALYYLAGKIEPNRDYTEPEINDILDDWTCFHDPATLRRELFNKGLVDRTPDCSRYRKAKAIPPLAEFIAKFI

Foldseek 3Di:
DLVVLVLLLVLLVQFDAPDKDFPVRSLVSVVVSDPPNCSVVSLVVCVVLQQWDADPVNGII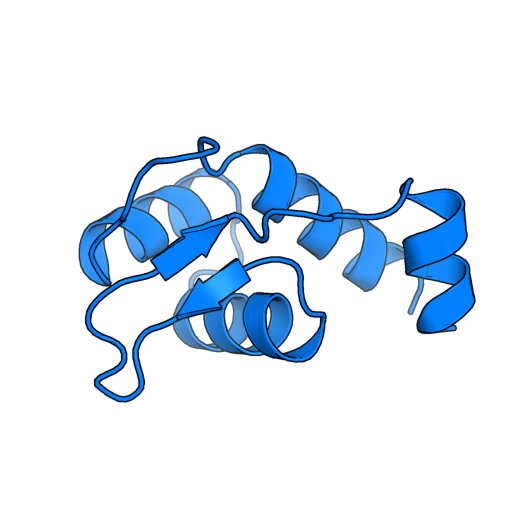HGRPDDDPSVVSSVVVD

Radius of gyration: 11.71 Å; chains: 1; bounding box: 27×21×30 Å

pLDDT: mean 89.79, std 3.21, range [78.25, 93.69]

Secondary structure (DSSP, 8-state):
-HHHHHHHHHHHHHSPTT-EEEHHHHHHHHHHH-TT--HHHHHHHHHHTTSEEE-TTS-EEEE-S-PPPHHHHHHHH-